Protein AF-F1YS75-F1 (afdb_monomer)

Organism: NCBI:txid945681

pLDDT: mean 91.36, std 8.18, range [51.94, 97.94]

Radius of gyration: 15.97 Å; Cα contacts (8 Å, |Δi|>4): 98; chains: 1; bounding box: 40×24×47 Å

Solvent-accessible surface area (backbone atoms only — not comparable to full-atom values): 6211 Å² total; per-residue (Å²): 132,61,69,66,60,55,52,54,50,50,52,52,40,41,50,54,23,28,52,24,37,51,50,14,55,46,27,45,43,39,24,75,76,67,68,42,65,67,72,41,37,57,65,10,53,53,26,37,54,51,17,56,55,40,58,73,71,52,96,56,100,42,68,70,54,49,50,33,56,38,49,38,46,32,53,54,45,48,55,51,42,36,40,74,76,69,66,42,78,80,48,76,63,58,51,49,50,47,51,52,49,40,51,53,26,46,46,72,70,65,56,83,80,82,126

Secondary structure (DSSP, 8-state):
--HHHHHHHHHHHHHHHHHHHHHHHHHHHHHHTT---GGGHHHHHHHHHHHHHHHTT---S-HHHHHHHHHHHHHHHHHHHHHHTS-PPPPHHHHHHHHHHHHHHHHHHH-----

Mean predicted aligned error: 4.42 Å

Foldseek 3Di:
DDPVVLVVVLLVLLLLLLVLQCQLVVLVCCCPVVVDDPVSNVSSVVSNVSSVVSLVVRPDPDSVLSVLVSQLSNLVSVQVCCCPPVVDHDDPVSVVVSVVSNVVSVCSNVPDDDD

Nearest PDB structures (foldseek):
  8uoz-assembly1_A  TM=7.208E-01  e=1.175E-02  Escherichia coli
  8tgy-assembly1_A  TM=7.173E-01  e=2.916E-02  Clostridia bacterium
  8vxu-assembly1_A  TM=7.210E-01  e=3.226E-02  Clostridia bacterium
  7szt-assembly1_B  TM=6.693E-01  e=6.542E-02  Clostridiales bacterium oral taxon 876
  8vxu-assembly2_D  TM=6.735E-01  e=2.432E-01  Clostridia bacterium

Structure (mmCIF, N/CA/C/O backbone):
data_AF-F1YS75-F1
#
_entry.id   AF-F1YS75-F1
#
loop_
_atom_site.group_PDB
_atom_site.id
_atom_site.type_symbol
_atom_site.label_atom_id
_atom_site.label_alt_id
_atom_site.label_comp_id
_atom_site.label_asym_id
_atom_site.label_entity_id
_atom_site.label_seq_id
_atom_site.pdbx_PDB_ins_code
_atom_site.Cartn_x
_atom_site.Cartn_y
_atom_site.Cartn_z
_atom_site.occupancy
_atom_site.B_iso_or_equiv
_atom_site.auth_seq_id
_atom_site.auth_comp_id
_atom_site.auth_asym_id
_atom_site.auth_atom_id
_atom_site.pdbx_PDB_model_num
ATOM 1 N N . MET A 1 1 ? -4.281 4.595 -29.619 1.00 55.66 1 MET A N 1
ATOM 2 C CA . MET A 1 1 ? -4.655 4.937 -28.228 1.00 55.66 1 MET A CA 1
ATOM 3 C C . MET A 1 1 ? -3.406 5.481 -27.548 1.00 55.66 1 MET A C 1
ATOM 5 O O . MET A 1 1 ? -2.395 4.795 -27.569 1.00 55.66 1 MET A O 1
ATOM 9 N N . ASN A 1 2 ? -3.418 6.736 -27.086 1.00 75.75 2 ASN A N 1
ATOM 10 C CA . ASN A 1 2 ? -2.206 7.441 -26.637 1.00 75.75 2 ASN A CA 1
ATOM 11 C C . ASN A 1 2 ? -1.618 6.762 -25.389 1.00 75.75 2 ASN A C 1
ATOM 13 O O . ASN A 1 2 ? -2.364 6.497 -24.451 1.00 75.75 2 ASN A O 1
ATOM 17 N N . ALA A 1 3 ? -0.304 6.514 -25.355 1.00 75.75 3 ALA A N 1
ATOM 18 C CA . ALA A 1 3 ? 0.386 5.847 -24.239 1.00 75.75 3 ALA A CA 1
ATOM 19 C C . ALA A 1 3 ? 0.060 6.462 -22.861 1.00 75.75 3 ALA A C 1
ATOM 21 O O . ALA A 1 3 ? -0.074 5.751 -21.869 1.00 75.75 3 ALA A O 1
ATOM 22 N N . LEU A 1 4 ? -0.172 7.778 -22.821 1.00 77.62 4 LEU A N 1
ATOM 23 C CA . LEU A 1 4 ? -0.638 8.495 -21.635 1.00 77.62 4 LEU A CA 1
ATOM 24 C C . LEU A 1 4 ? -1.960 7.938 -21.072 1.00 77.62 4 LEU A C 1
ATOM 26 O O . LEU A 1 4 ? -2.090 7.761 -19.867 1.00 77.62 4 LEU A O 1
ATOM 30 N N . VAL A 1 5 ? -2.933 7.629 -21.933 1.00 78.75 5 VAL A N 1
ATOM 31 C CA . VAL A 1 5 ? -4.247 7.096 -21.530 1.00 78.75 5 VAL A CA 1
ATOM 32 C C . VAL A 1 5 ? -4.105 5.701 -20.922 1.00 78.75 5 VAL A C 1
ATOM 34 O O . VAL A 1 5 ? -4.777 5.388 -19.943 1.00 78.75 5 VAL A O 1
ATOM 37 N N . PHE A 1 6 ? -3.205 4.877 -21.464 1.00 80.88 6 PHE A N 1
ATOM 38 C CA . PHE A 1 6 ? -2.911 3.554 -20.913 1.00 80.88 6 PHE A CA 1
ATOM 39 C C . PHE A 1 6 ? -2.286 3.655 -19.514 1.00 80.88 6 PHE A C 1
ATOM 41 O O . PHE A 1 6 ? -2.773 3.023 -18.580 1.00 80.88 6 PHE A O 1
ATOM 48 N N . LEU A 1 7 ? -1.278 4.516 -19.345 1.00 81.81 7 LEU A N 1
ATOM 49 C CA . LEU A 1 7 ? -0.617 4.727 -18.053 1.00 81.81 7 LEU A CA 1
ATOM 50 C C . LEU A 1 7 ? -1.581 5.252 -16.984 1.00 81.81 7 LEU A C 1
ATOM 52 O O . LEU A 1 7 ? -1.612 4.723 -15.874 1.00 81.81 7 LEU A O 1
ATOM 56 N N . LEU A 1 8 ? -2.402 6.251 -17.322 1.00 84.75 8 LEU A N 1
ATOM 57 C CA . LEU A 1 8 ? -3.400 6.802 -16.403 1.00 84.75 8 LEU A CA 1
ATOM 58 C C . LEU A 1 8 ? -4.433 5.750 -15.986 1.00 84.75 8 LEU A C 1
ATOM 60 O O . LEU A 1 8 ? -4.815 5.689 -14.818 1.00 84.75 8 LEU A O 1
ATOM 64 N N . ARG A 1 9 ? -4.858 4.893 -16.921 1.00 86.50 9 ARG A N 1
ATOM 65 C CA . ARG A 1 9 ? -5.794 3.802 -16.640 1.00 86.50 9 ARG A CA 1
ATOM 66 C C . ARG A 1 9 ? -5.187 2.774 -15.687 1.00 86.50 9 ARG A C 1
ATOM 68 O O . ARG A 1 9 ? -5.815 2.461 -14.680 1.00 86.50 9 ARG A O 1
ATOM 75 N N . SER A 1 10 ? -3.985 2.275 -15.973 1.00 87.00 10 SER A N 1
ATOM 76 C CA . SER A 1 10 ? -3.315 1.280 -15.124 1.00 87.00 10 SER A CA 1
ATOM 77 C C . SER A 1 10 ? -3.034 1.831 -13.72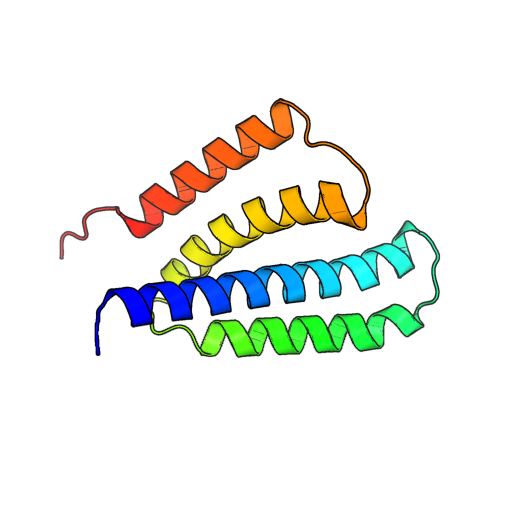8 1.00 87.00 10 SER A C 1
ATOM 79 O O . SER A 1 10 ? -3.304 1.160 -12.736 1.00 87.00 10 SER A O 1
ATOM 81 N N . PHE A 1 11 ? -2.580 3.084 -13.631 1.00 88.88 11 PHE A N 1
ATOM 82 C CA . PHE A 1 11 ? -2.374 3.747 -12.345 1.00 88.88 11 PHE A CA 1
ATOM 83 C C . PHE A 1 11 ? -3.678 3.899 -11.548 1.00 88.88 11 PHE A C 1
ATOM 85 O O . PHE A 1 11 ? -3.710 3.600 -10.355 1.00 88.88 11 PHE A O 1
ATOM 92 N N . GLY A 1 12 ? -4.774 4.291 -12.207 1.00 92.12 12 GLY A N 1
ATOM 93 C CA . GLY A 1 12 ? -6.096 4.352 -11.581 1.00 92.12 12 GLY A CA 1
ATOM 94 C C . GLY A 1 12 ? -6.563 2.994 -11.047 1.00 92.12 12 GLY A C 1
ATOM 95 O O . GLY A 1 12 ? -7.083 2.920 -9.936 1.00 92.12 12 GLY A O 1
ATOM 96 N N . ILE A 1 13 ? -6.323 1.910 -11.793 1.00 93.19 13 ILE A N 1
ATOM 97 C CA . ILE A 1 13 ? -6.638 0.544 -11.349 1.00 93.19 13 ILE A CA 1
ATOM 98 C C . ILE A 1 13 ? -5.795 0.162 -10.128 1.00 93.19 13 ILE A C 1
ATOM 100 O O . ILE A 1 13 ? -6.358 -0.328 -9.152 1.00 93.19 13 ILE A O 1
ATOM 104 N N . TYR A 1 14 ? -4.483 0.428 -10.137 1.00 93.75 14 TYR A N 1
ATOM 105 C CA . TYR A 1 14 ? -3.619 0.155 -8.983 1.00 93.75 14 TYR A CA 1
ATOM 106 C C . TYR A 1 14 ? -4.054 0.921 -7.729 1.00 93.75 14 TYR A C 1
ATOM 108 O O . TYR A 1 14 ? -4.055 0.348 -6.642 1.00 93.75 14 TYR A O 1
ATOM 116 N N . LEU A 1 15 ? -4.451 2.191 -7.860 1.00 94.94 15 LEU A N 1
ATOM 117 C CA . LEU A 1 15 ? -4.950 2.972 -6.727 1.00 94.94 15 LEU A CA 1
ATOM 118 C C . LEU A 1 15 ? -6.242 2.383 -6.159 1.00 94.94 15 LEU A C 1
ATOM 120 O O . LEU A 1 15 ? -6.336 2.173 -4.952 1.00 94.94 15 LEU A O 1
ATOM 124 N N . LEU A 1 16 ? -7.219 2.081 -7.019 1.00 95.44 16 LEU A N 1
ATOM 125 C CA . LEU A 1 16 ? -8.477 1.459 -6.594 1.00 95.44 16 LEU A CA 1
ATOM 126 C C . LEU A 1 16 ? -8.232 0.101 -5.926 1.00 95.44 16 LEU A C 1
ATOM 128 O O . LEU A 1 16 ? -8.821 -0.181 -4.887 1.00 95.44 16 LEU A O 1
ATOM 132 N N . ALA A 1 17 ? -7.330 -0.705 -6.487 1.00 95.88 17 ALA A N 1
ATOM 133 C CA . ALA A 1 17 ? -6.901 -1.973 -5.913 1.00 95.88 17 ALA A CA 1
ATOM 134 C C . ALA A 1 17 ? -6.250 -1.774 -4.533 1.00 95.88 17 ALA A C 1
ATOM 136 O O . ALA A 1 17 ? -6.565 -2.502 -3.598 1.00 95.88 17 ALA A O 1
ATOM 137 N N . GLY A 1 18 ? -5.391 -0.762 -4.381 1.00 96.12 18 GLY A N 1
ATOM 138 C CA . GLY A 1 18 ? -4.719 -0.425 -3.123 1.00 96.12 18 GLY A CA 1
ATOM 139 C C . GLY A 1 18 ? -5.713 -0.090 -2.020 1.00 96.12 18 GLY A C 1
ATOM 140 O O . GLY A 1 18 ? -5.703 -0.703 -0.958 1.00 96.12 18 GLY A O 1
ATOM 141 N N . PHE A 1 19 ? -6.631 0.834 -2.297 1.00 96.69 19 PHE A N 1
ATOM 142 C CA . PHE A 1 19 ? -7.658 1.217 -1.332 1.00 96.69 19 PHE A CA 1
ATOM 143 C C . PHE A 1 19 ? -8.635 0.081 -1.020 1.00 96.69 19 PHE A C 1
ATOM 145 O O . PHE A 1 19 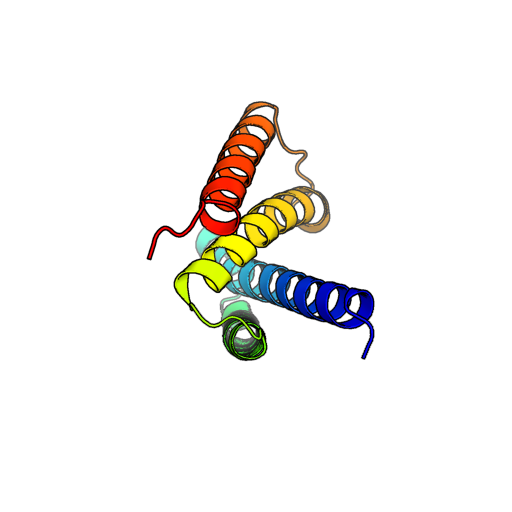? -9.035 -0.061 0.133 1.00 96.69 19 PHE A O 1
ATOM 152 N N . ALA A 1 20 ? -8.999 -0.742 -2.008 1.00 97.06 20 ALA A N 1
ATOM 153 C CA . ALA A 1 20 ? -9.861 -1.898 -1.786 1.00 97.06 20 ALA A CA 1
ATOM 154 C C . ALA A 1 20 ? -9.191 -2.955 -0.890 1.00 97.06 20 ALA A C 1
ATOM 156 O O . ALA A 1 20 ? -9.840 -3.479 0.019 1.00 97.06 20 ALA A O 1
ATOM 157 N N . GLU A 1 21 ? -7.902 -3.239 -1.100 1.00 97.75 21 GLU A N 1
ATOM 158 C CA . GLU A 1 21 ? -7.146 -4.156 -0.242 1.00 97.75 21 GLU A CA 1
ATOM 159 C C . GLU A 1 21 ? -7.043 -3.611 1.186 1.00 97.75 21 GLU A C 1
ATOM 161 O O . GLU A 1 21 ? -7.434 -4.293 2.135 1.00 97.75 21 GLU A O 1
ATOM 166 N N . ILE A 1 22 ? -6.601 -2.356 1.340 1.00 97.38 22 ILE A N 1
ATOM 167 C CA . ILE A 1 22 ? -6.436 -1.721 2.654 1.00 97.38 22 ILE A CA 1
ATOM 168 C C . ILE A 1 22 ? -7.770 -1.683 3.402 1.00 97.38 22 ILE A C 1
ATOM 170 O O . ILE A 1 22 ? -7.822 -2.098 4.556 1.00 97.38 22 ILE A O 1
ATOM 174 N N . ALA A 1 23 ? -8.861 -1.255 2.760 1.00 96.81 23 ALA A N 1
ATOM 175 C CA . ALA A 1 23 ? -10.183 -1.215 3.385 1.00 96.81 23 ALA A CA 1
ATOM 176 C C . ALA A 1 23 ? -10.661 -2.609 3.821 1.00 96.81 23 ALA A C 1
ATOM 178 O O . ALA A 1 23 ? -11.222 -2.763 4.909 1.00 96.81 23 ALA A O 1
ATOM 179 N N . GLY A 1 24 ? -10.414 -3.629 2.993 1.00 96.88 24 GLY A N 1
ATOM 180 C CA . GLY A 1 24 ? -10.767 -5.014 3.284 1.00 96.88 24 GLY A CA 1
ATOM 181 C C . GLY A 1 24 ? -10.034 -5.563 4.505 1.00 96.88 24 GLY A C 1
ATOM 182 O O . GLY A 1 24 ? -10.660 -6.069 5.439 1.00 96.88 24 GLY A O 1
ATOM 183 N N . CYS A 1 25 ? -8.713 -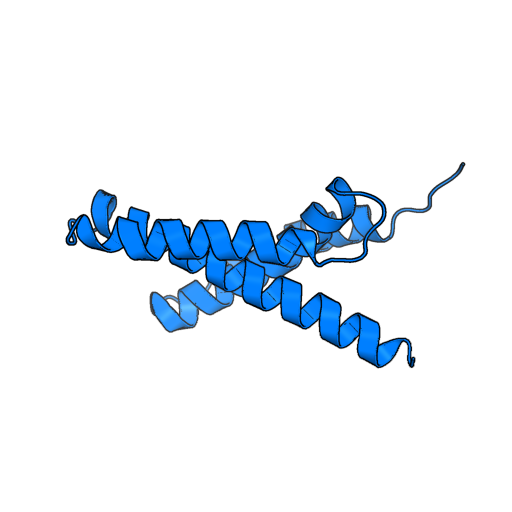5.388 4.534 1.00 96.81 25 CYS A N 1
ATOM 184 C CA . CYS A 1 25 ? -7.863 -5.768 5.660 1.00 96.81 25 CYS A CA 1
ATOM 185 C C . CYS A 1 25 ? -8.197 -4.964 6.925 1.00 96.81 25 CYS A C 1
ATOM 187 O O . CYS A 1 25 ? -8.292 -5.523 8.021 1.00 96.81 25 CYS A O 1
ATOM 189 N N . PHE A 1 26 ? -8.438 -3.661 6.780 1.00 96.31 26 PHE A N 1
ATOM 190 C CA . PHE A 1 26 ? -8.766 -2.775 7.889 1.00 96.31 26 PHE A CA 1
ATOM 191 C C . PHE A 1 26 ? -10.109 -3.134 8.530 1.00 96.31 26 PHE A C 1
ATOM 193 O O . PHE A 1 26 ? -10.229 -3.107 9.748 1.00 96.31 26 PHE A O 1
ATOM 200 N N . ALA A 1 27 ? -11.110 -3.569 7.761 1.00 96.50 27 ALA A N 1
ATOM 201 C CA . ALA A 1 27 ? -12.379 -4.029 8.326 1.00 96.50 27 ALA A CA 1
ATOM 202 C C . ALA A 1 27 ? -12.207 -5.235 9.273 1.00 96.50 27 ALA A C 1
ATOM 204 O O . ALA A 1 27 ? -12.856 -5.308 10.320 1.00 96.50 27 ALA A O 1
ATOM 205 N N . VAL A 1 28 ? -11.294 -6.156 8.944 1.00 95.81 28 VAL A N 1
ATOM 206 C CA . VAL A 1 28 ? -10.932 -7.284 9.820 1.00 95.81 28 VAL A CA 1
ATOM 207 C C . VAL A 1 28 ? -10.144 -6.798 11.039 1.00 95.81 28 VAL A C 1
ATOM 209 O O . VAL A 1 28 ? -10.392 -7.264 12.152 1.00 95.81 28 VAL A O 1
ATOM 212 N N . TRP A 1 29 ? -9.244 -5.826 10.862 1.00 95.44 29 TRP A N 1
ATOM 213 C CA . TRP A 1 29 ? -8.537 -5.173 11.967 1.00 95.44 29 TRP A CA 1
ATOM 214 C C . TRP A 1 29 ? -9.508 -4.530 12.963 1.00 95.44 29 TRP A C 1
ATOM 216 O O . TRP A 1 29 ? -9.415 -4.790 14.160 1.00 95.44 29 TRP A O 1
ATOM 226 N N . LEU A 1 30 ? -10.490 -3.765 12.482 1.00 95.94 30 LEU A N 1
ATOM 227 C CA . LEU A 1 30 ? -11.520 -3.143 13.315 1.00 95.94 30 LEU A CA 1
ATOM 228 C C . LEU A 1 30 ? -12.288 -4.178 14.147 1.00 95.94 30 LEU A C 1
ATOM 230 O O . LEU A 1 30 ? -12.591 -3.939 15.315 1.00 95.94 30 LEU A O 1
ATOM 234 N N . TRP A 1 31 ? -12.595 -5.339 13.571 1.00 96.38 31 TRP A N 1
ATOM 235 C CA . TRP A 1 31 ? -13.256 -6.410 14.311 1.00 96.38 31 TRP A CA 1
ATOM 236 C C . TRP A 1 31 ? -12.343 -7.015 15.382 1.00 96.38 31 TRP A C 1
ATOM 238 O O . TRP A 1 31 ? -12.702 -7.043 16.557 1.00 96.38 31 TRP A O 1
ATOM 248 N N . ILE A 1 32 ? -11.159 -7.490 14.990 1.00 95.62 32 ILE A N 1
ATOM 249 C CA . ILE A 1 32 ? -10.300 -8.296 15.868 1.00 95.62 32 ILE A CA 1
ATOM 250 C C . ILE A 1 32 ? -9.550 -7.430 16.888 1.00 95.62 32 ILE A C 1
ATOM 252 O O . ILE A 1 32 ? -9.395 -7.831 18.039 1.00 95.62 32 ILE A O 1
ATOM 256 N N . LYS A 1 33 ? -9.040 -6.267 16.472 1.00 95.38 33 LYS A N 1
ATOM 257 C CA . LYS A 1 33 ? -8.170 -5.404 17.288 1.00 95.38 33 LYS A CA 1
ATOM 258 C C . LYS A 1 33 ? -8.922 -4.294 18.008 1.00 95.38 33 LYS A C 1
ATOM 260 O O . LYS A 1 33 ? -8.541 -3.964 19.124 1.00 95.38 33 LYS A O 1
ATOM 265 N N . GLU A 1 34 ? -9.983 -3.752 17.412 1.00 93.75 34 GLU A N 1
ATOM 266 C CA . GLU A 1 34 ? -10.796 -2.697 18.042 1.00 93.75 34 GLU A CA 1
ATOM 267 C C . GLU A 1 34 ? -12.107 -3.213 18.654 1.00 93.75 34 GLU A C 1
ATOM 269 O O . GLU A 1 34 ? -12.865 -2.432 19.225 1.00 93.75 34 GLU A O 1
ATOM 274 N N . GLY A 1 35 ? -12.400 -4.515 18.548 1.00 94.00 35 GLY A N 1
ATOM 275 C CA . GLY A 1 35 ? -13.609 -5.110 19.126 1.00 94.00 35 GLY A CA 1
ATOM 276 C C . GLY A 1 35 ? -14.909 -4.629 18.477 1.00 94.00 35 GLY A C 1
ATOM 277 O O . GLY A 1 35 ? -15.977 -4.736 19.083 1.00 94.00 35 GLY A O 1
ATOM 278 N N . ARG A 1 36 ? -14.847 -4.077 17.256 1.00 94.12 36 ARG A N 1
ATOM 279 C CA . ARG A 1 36 ? -16.046 -3.667 16.515 1.00 94.12 36 ARG A CA 1
ATOM 280 C C . ARG A 1 36 ? -16.849 -4.882 16.055 1.00 94.12 36 ARG A C 1
ATOM 282 O O . ARG A 1 36 ? -16.412 -6.023 16.148 1.00 94.12 36 ARG A O 1
ATOM 289 N N . SER A 1 37 ? -18.049 -4.639 15.535 1.00 93.31 37 SER A N 1
ATOM 290 C CA . SER A 1 37 ? -18.931 -5.708 15.059 1.00 93.31 37 SER A CA 1
ATOM 291 C C . SER A 1 37 ? -18.266 -6.572 13.981 1.00 93.31 37 SER A C 1
ATOM 293 O O . SER A 1 37 ? -17.798 -6.053 12.966 1.00 93.31 37 SER A O 1
ATOM 295 N N . GLY A 1 38 ? -18.316 -7.897 14.153 1.00 92.00 38 GLY A N 1
ATOM 296 C CA . GLY A 1 38 ? -17.833 -8.863 13.160 1.00 92.00 38 GLY A CA 1
ATOM 297 C C . GLY A 1 38 ? -18.557 -8.779 11.816 1.00 92.00 38 GLY A C 1
ATOM 298 O O . GLY A 1 38 ? -18.011 -9.199 10.800 1.00 92.00 38 GLY A O 1
ATOM 299 N N . TRP A 1 39 ? -19.732 -8.144 11.766 1.00 94.25 39 TRP A N 1
ATOM 300 C CA . TRP A 1 39 ? -20.433 -7.842 10.517 1.00 94.25 39 TRP A CA 1
ATOM 301 C C . TRP A 1 39 ? -19.623 -6.968 9.552 1.00 94.25 39 TRP A C 1
ATOM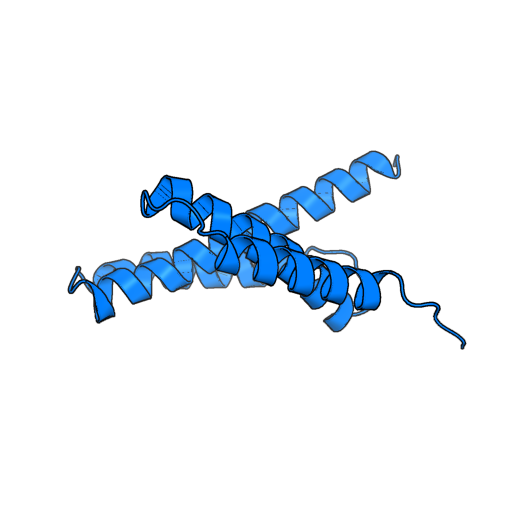 303 O O . TRP A 1 39 ? -19.879 -7.019 8.353 1.00 94.25 39 TRP A O 1
ATOM 313 N N . LEU A 1 40 ? -18.617 -6.227 10.035 1.00 92.88 40 LEU A N 1
ATOM 314 C CA . LEU A 1 40 ? -17.684 -5.476 9.185 1.00 92.88 40 LEU A CA 1
ATOM 315 C C . LEU A 1 40 ? -16.849 -6.383 8.268 1.00 92.88 40 LEU A C 1
ATOM 317 O O . LEU A 1 40 ? -16.387 -5.935 7.221 1.00 92.88 40 LEU A O 1
ATOM 321 N N . THR A 1 41 ? -16.690 -7.664 8.603 1.00 93.81 41 THR A N 1
ATOM 322 C CA . THR A 1 41 ? -15.945 -8.603 7.753 1.00 93.81 41 THR A CA 1
ATOM 323 C C . THR A 1 41 ? -16.625 -8.879 6.424 1.00 93.81 41 THR A C 1
ATOM 325 O O . THR A 1 41 ? -15.931 -9.100 5.441 1.00 93.81 41 THR A O 1
ATOM 328 N N . VAL A 1 42 ? -17.957 -8.818 6.351 1.00 96.50 42 VAL A N 1
ATOM 329 C CA . VAL A 1 42 ? -18.694 -9.060 5.104 1.00 96.50 42 VAL A CA 1
ATOM 330 C C . VAL A 1 42 ? -18.326 -8.027 4.029 1.00 96.50 42 VAL A C 1
ATOM 332 O O . VAL A 1 42 ? -17.829 -8.434 2.977 1.00 96.50 42 VAL A O 1
ATOM 335 N N . PRO A 1 43 ? -18.480 -6.704 4.256 1.00 96.06 43 PRO A N 1
ATOM 336 C CA . PRO A 1 43 ? -18.007 -5.714 3.294 1.00 96.06 43 PRO A CA 1
ATOM 337 C C . PRO A 1 43 ? -16.480 -5.746 3.129 1.00 96.06 43 PRO A C 1
ATOM 339 O O . PRO A 1 43 ? -15.996 -5.487 2.030 1.00 96.06 43 PRO A O 1
ATOM 342 N N . GLY A 1 44 ? -15.722 -6.124 4.167 1.00 97.00 44 GLY A N 1
ATOM 343 C CA . GLY A 1 44 ? -14.271 -6.291 4.071 1.00 97.00 44 GLY A CA 1
ATOM 344 C C . GLY A 1 44 ? -13.846 -7.366 3.063 1.00 97.00 44 GLY A C 1
ATOM 345 O O . GLY A 1 44 ? -13.029 -7.108 2.182 1.00 97.00 44 GLY A O 1
ATOM 346 N N . LEU A 1 45 ? -14.454 -8.552 3.130 1.00 97.44 45 LEU A N 1
ATOM 347 C CA . LEU A 1 45 ? -14.218 -9.655 2.196 1.00 97.44 45 LEU A CA 1
ATOM 348 C C . LEU A 1 45 ? -14.638 -9.288 0.771 1.00 97.44 45 LEU A C 1
ATOM 350 O O . LEU A 1 45 ? -13.905 -9.573 -0.171 1.00 97.44 45 LEU A O 1
ATOM 354 N N . ILE A 1 46 ? -15.774 -8.601 0.611 1.00 97.94 46 ILE A N 1
ATOM 355 C CA . ILE A 1 46 ? -16.205 -8.086 -0.697 1.00 97.94 46 ILE A CA 1
ATOM 356 C C . ILE A 1 46 ? -15.145 -7.133 -1.266 1.00 97.94 46 ILE A C 1
ATOM 358 O O . ILE A 1 46 ? -14.792 -7.240 -2.440 1.00 97.94 46 ILE A O 1
ATOM 362 N N . SER A 1 47 ? -14.590 -6.247 -0.435 1.00 97.56 47 SER A N 1
ATOM 363 C CA . SER A 1 47 ? -13.511 -5.337 -0.830 1.00 97.56 47 SER A CA 1
ATOM 364 C C . SER A 1 47 ? -12.255 -6.091 -1.290 1.00 97.56 47 SER A C 1
ATOM 366 O O . SER A 1 47 ? -11.689 -5.758 -2.330 1.00 97.56 47 SER A O 1
ATOM 368 N N . LEU A 1 48 ? -11.865 -7.165 -0.593 1.00 97.62 48 LEU A N 1
ATOM 369 C CA . LEU A 1 48 ? -10.740 -8.018 -1.005 1.00 97.62 48 LEU A CA 1
ATOM 370 C C . LEU A 1 48 ? -11.010 -8.751 -2.330 1.00 97.62 48 LEU A C 1
ATOM 372 O O . LEU A 1 48 ? -10.117 -8.857 -3.171 1.00 97.62 48 LEU A O 1
ATOM 376 N N . CYS A 1 49 ? -12.241 -9.211 -2.567 1.00 97.75 49 CYS A N 1
ATOM 377 C CA . CYS A 1 49 ? -12.622 -9.788 -3.858 1.00 97.75 49 CYS A CA 1
ATOM 378 C C . CYS A 1 49 ? -12.541 -8.753 -4.992 1.00 97.75 49 CYS A C 1
ATOM 380 O O . CYS A 1 49 ? -12.062 -9.074 -6.082 1.00 97.75 49 CYS A O 1
ATOM 382 N N . ILE A 1 50 ? -12.970 -7.510 -4.740 1.00 97.19 50 ILE A N 1
ATOM 383 C CA . ILE A 1 50 ? -12.853 -6.402 -5.700 1.00 97.19 50 ILE A CA 1
ATOM 384 C C . ILE A 1 50 ? -11.381 -6.116 -6.002 1.00 97.19 50 ILE A C 1
ATOM 386 O O . ILE A 1 50 ? -11.016 -6.003 -7.169 1.00 97.19 50 ILE A O 1
ATOM 390 N N . PHE A 1 51 ? -10.531 -6.047 -4.978 1.00 96.06 51 PHE A N 1
ATOM 391 C CA . PHE A 1 51 ? -9.087 -5.898 -5.133 1.00 96.06 51 PHE A CA 1
ATOM 392 C C . PHE A 1 51 ? -8.495 -6.971 -6.059 1.00 96.06 51 PHE A C 1
ATOM 394 O O . PHE A 1 51 ? -7.851 -6.638 -7.059 1.00 96.06 51 PHE A O 1
ATOM 401 N N . ALA A 1 52 ? -8.764 -8.246 -5.764 1.00 95.00 52 ALA A N 1
ATOM 402 C CA . ALA A 1 52 ? -8.260 -9.361 -6.557 1.00 95.00 52 ALA A CA 1
ATOM 403 C C . ALA A 1 52 ? -8.707 -9.244 -8.020 1.00 95.00 52 ALA A C 1
ATOM 405 O O . ALA A 1 52 ? -7.901 -9.386 -8.937 1.00 95.00 52 ALA A O 1
ATOM 406 N N . PHE A 1 53 ? -9.977 -8.903 -8.247 1.00 95.12 53 PHE A N 1
ATOM 407 C CA . PHE A 1 53 ? -10.507 -8.688 -9.587 1.00 95.12 53 PHE A CA 1
ATOM 408 C C . PHE A 1 53 ? -9.848 -7.504 -10.306 1.00 95.12 53 PHE A C 1
ATOM 410 O O . PHE A 1 53 ? -9.525 -7.616 -11.487 1.00 95.12 53 PHE A O 1
ATOM 417 N N . LEU A 1 54 ? -9.611 -6.382 -9.623 1.00 94.25 54 LEU A N 1
ATOM 418 C CA . LEU A 1 54 ? -8.976 -5.202 -10.212 1.00 94.25 54 LEU A CA 1
ATOM 419 C C . LEU A 1 54 ? -7.554 -5.498 -10.693 1.00 94.25 54 LEU A C 1
ATOM 421 O O . LEU A 1 54 ? -7.205 -5.095 -11.801 1.00 94.25 54 LEU A O 1
ATOM 425 N N . LEU A 1 55 ? -6.765 -6.251 -9.922 1.00 90.38 55 LEU A N 1
ATOM 426 C CA . LEU A 1 55 ? -5.416 -6.650 -10.333 1.00 90.38 55 LEU A CA 1
ATOM 427 C C . LEU A 1 55 ? -5.408 -7.469 -11.631 1.00 90.38 55 LEU A C 1
ATOM 429 O O . LEU A 1 55 ? -4.524 -7.276 -12.460 1.00 90.38 55 LEU A O 1
ATOM 433 N N . THR A 1 56 ? -6.416 -8.318 -11.868 1.00 90.38 56 THR A N 1
ATOM 434 C CA . THR A 1 56 ? -6.515 -9.078 -13.134 1.00 90.38 56 THR A CA 1
ATOM 435 C C . THR A 1 56 ? -6.745 -8.199 -14.365 1.00 90.38 56 THR A C 1
ATOM 437 O O . THR A 1 56 ? -6.604 -8.669 -15.489 1.00 90.38 56 THR A O 1
ATOM 440 N N . ARG A 1 57 ? -7.123 -6.926 -14.185 1.00 90.00 57 ARG A N 1
ATOM 441 C CA . ARG A 1 57 ? -7.375 -5.981 -15.286 1.00 90.00 57 ARG A CA 1
ATOM 442 C C . ARG A 1 57 ? -6.128 -5.239 -15.751 1.00 90.00 57 ARG A C 1
ATOM 444 O O . ARG A 1 57 ? -6.241 -4.380 -16.624 1.00 90.00 57 ARG A O 1
ATOM 451 N N . ILE A 1 58 ? -4.982 -5.521 -15.148 1.00 86.75 58 ILE A N 1
ATOM 452 C CA . ILE A 1 58 ? -3.725 -4.863 -15.463 1.00 86.75 58 ILE A CA 1
ATOM 453 C C . ILE A 1 58 ? -3.038 -5.630 -16.587 1.00 86.75 58 ILE A C 1
ATOM 455 O O . ILE A 1 58 ? -2.717 -6.806 -16.439 1.00 86.75 58 ILE A O 1
ATOM 459 N N . ASP A 1 59 ? -2.812 -4.938 -17.702 1.00 80.12 59 ASP A N 1
ATOM 460 C CA . ASP A 1 59 ? -2.054 -5.449 -18.845 1.00 80.12 59 ASP A CA 1
ATOM 461 C C . ASP A 1 59 ? -0.552 -5.430 -18.517 1.00 80.12 59 ASP A C 1
ATOM 463 O O . ASP A 1 59 ? 0.160 -4.487 -18.858 1.00 80.12 59 ASP A O 1
ATOM 467 N N . GLU A 1 60 ? -0.074 -6.456 -17.814 1.00 79.88 60 GLU A N 1
ATOM 468 C CA . GLU A 1 60 ? 1.349 -6.705 -17.575 1.00 79.88 60 GLU A CA 1
ATOM 469 C C . GLU A 1 60 ? 1.657 -8.187 -17.825 1.00 79.88 60 GLU A C 1
ATOM 471 O O . GLU A 1 60 ? 0.972 -9.071 -17.313 1.00 79.88 60 GLU A O 1
ATOM 476 N N . GLU A 1 61 ? 2.709 -8.471 -18.596 1.00 75.69 61 GLU A N 1
ATOM 477 C C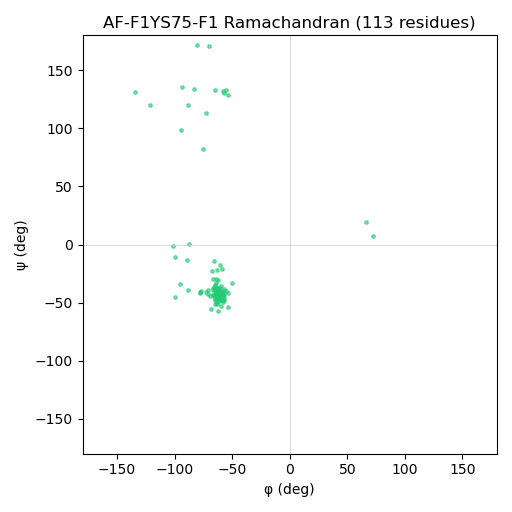A . GLU A 1 61 ? 3.053 -9.842 -19.015 1.00 75.69 61 GLU A CA 1
ATOM 478 C C . GLU A 1 61 ? 3.512 -10.735 -17.855 1.00 75.69 61 GLU A C 1
ATOM 480 O O . GLU A 1 61 ? 3.436 -11.960 -17.933 1.00 75.69 61 GLU A O 1
ATOM 485 N N . SER A 1 62 ? 3.996 -10.131 -16.768 1.00 84.44 62 SER A N 1
ATOM 486 C CA . SER A 1 62 ? 4.451 -10.850 -15.585 1.00 84.44 62 SER A CA 1
ATOM 487 C C . SER A 1 62 ? 3.677 -10.423 -14.350 1.00 84.44 62 SER A C 1
ATOM 489 O O . SER A 1 62 ? 3.770 -9.278 -13.898 1.00 84.44 62 SER A O 1
ATOM 491 N N . ALA A 1 63 ? 3.001 -11.395 -13.735 1.00 84.44 63 ALA A N 1
ATOM 492 C CA . ALA A 1 63 ? 2.305 -11.202 -12.472 1.00 84.44 63 ALA A CA 1
ATOM 493 C C . ALA A 1 63 ? 3.237 -10.623 -11.395 1.00 84.44 63 ALA A C 1
ATOM 495 O O . ALA A 1 63 ? 2.855 -9.694 -10.692 1.00 84.44 63 ALA A O 1
ATOM 496 N N . SER A 1 64 ? 4.489 -11.090 -11.296 1.00 84.12 64 SER A N 1
ATOM 497 C CA . SER A 1 64 ? 5.427 -10.592 -10.280 1.00 84.12 64 SER A CA 1
ATOM 498 C C . SER A 1 64 ? 5.778 -9.114 -10.465 1.00 84.12 64 SER A C 1
ATOM 500 O O . SER A 1 64 ? 5.942 -8.395 -9.481 1.00 84.12 64 SER A O 1
ATOM 502 N N . ARG A 1 65 ? 5.828 -8.625 -11.709 1.00 87.50 65 ARG A N 1
ATOM 503 C CA . ARG A 1 65 ? 6.034 -7.198 -11.998 1.00 87.50 65 ARG A CA 1
ATOM 504 C C . ARG A 1 65 ? 4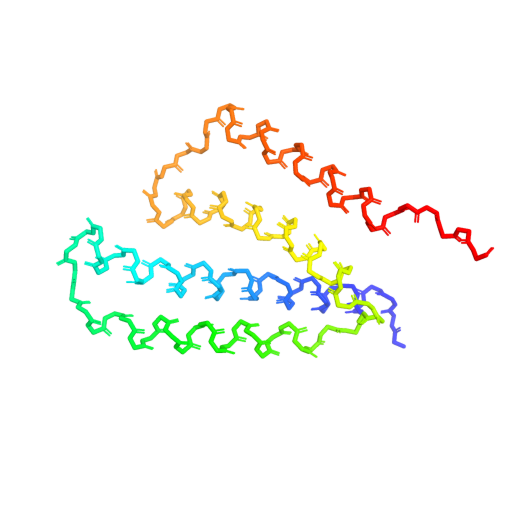.800 -6.373 -11.671 1.00 87.50 65 ARG A C 1
ATOM 506 O O . ARG A 1 65 ? 4.943 -5.298 -11.093 1.00 87.50 65 ARG A O 1
ATOM 513 N N . ALA A 1 66 ? 3.614 -6.890 -11.989 1.00 90.00 66 ALA A N 1
ATOM 514 C CA . ALA A 1 66 ? 2.357 -6.251 -11.617 1.00 90.00 66 ALA A CA 1
ATOM 515 C C . ALA A 1 66 ? 2.246 -6.116 -10.092 1.00 90.00 66 ALA A C 1
ATOM 517 O O . ALA A 1 66 ? 1.965 -5.032 -9.586 1.00 90.00 66 ALA A O 1
ATOM 518 N N . TYR A 1 67 ? 2.571 -7.178 -9.348 1.00 90.06 67 TYR A N 1
ATOM 519 C CA . TYR A 1 67 ? 2.603 -7.155 -7.886 1.00 90.06 67 TYR A CA 1
ATOM 520 C C . TYR A 1 67 ? 3.685 -6.224 -7.323 1.00 90.06 67 TYR A C 1
ATOM 522 O O . TYR A 1 67 ? 3.446 -5.575 -6.310 1.00 90.06 67 TYR A O 1
ATOM 530 N N . ALA A 1 68 ? 4.849 -6.094 -7.968 1.00 91.94 68 ALA A N 1
ATOM 531 C CA . ALA A 1 68 ? 5.886 -5.156 -7.532 1.00 91.94 68 ALA A CA 1
ATOM 532 C C . ALA A 1 68 ? 5.478 -3.686 -7.743 1.00 91.94 68 ALA A C 1
ATOM 534 O O . ALA A 1 68 ? 5.645 -2.866 -6.838 1.00 91.94 68 ALA A O 1
ATOM 535 N N . ALA A 1 69 ? 4.900 -3.353 -8.904 1.00 91.25 69 ALA A N 1
ATOM 536 C CA . ALA A 1 69 ? 4.320 -2.031 -9.154 1.00 91.25 69 ALA A CA 1
ATOM 537 C C . ALA A 1 69 ? 3.189 -1.727 -8.172 1.00 91.25 69 ALA A C 1
ATOM 539 O O . ALA A 1 69 ? 3.164 -0.659 -7.556 1.00 91.25 69 ALA A O 1
ATOM 540 N N . TYR A 1 70 ? 2.295 -2.696 -7.986 1.00 93.56 70 TYR A N 1
ATOM 541 C CA . TYR A 1 70 ? 1.222 -2.611 -7.015 1.00 93.56 70 TYR A CA 1
ATOM 542 C C . TYR A 1 70 ? 1.745 -2.371 -5.600 1.00 93.56 70 TYR A C 1
ATOM 544 O O . TYR A 1 70 ? 1.251 -1.472 -4.933 1.00 93.56 70 TYR A O 1
ATOM 552 N N . GLY A 1 71 ? 2.772 -3.101 -5.160 1.00 94.44 71 GLY A N 1
ATOM 553 C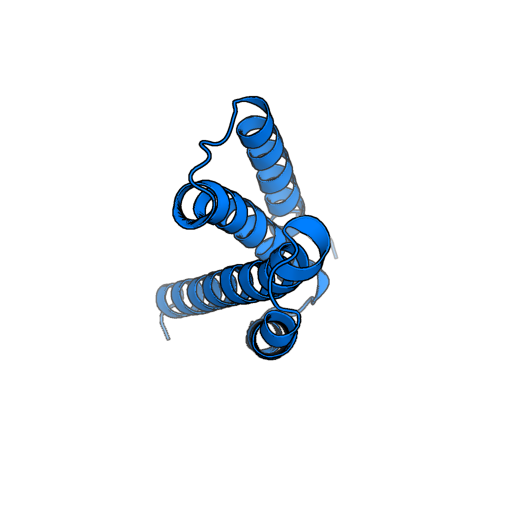 CA . GLY A 1 71 ? 3.359 -2.950 -3.829 1.00 94.44 71 GLY A CA 1
ATOM 554 C C . GLY A 1 71 ? 3.843 -1.523 -3.553 1.00 94.44 71 GLY A C 1
ATOM 555 O O . GLY A 1 71 ? 3.621 -0.995 -2.465 1.00 94.44 71 GLY A O 1
ATOM 556 N N . GLY A 1 72 ? 4.420 -0.847 -4.551 1.00 93.19 72 GLY A N 1
ATOM 557 C CA . GLY A 1 72 ? 4.775 0.570 -4.428 1.00 93.19 72 GLY A CA 1
ATOM 558 C C . GLY A 1 72 ? 3.553 1.484 -4.247 1.00 93.19 72 GLY A C 1
ATOM 559 O O . GLY A 1 72 ? 3.543 2.369 -3.383 1.00 93.19 72 GLY A O 1
ATOM 560 N N . VAL A 1 73 ? 2.492 1.245 -5.023 1.00 94.25 73 VAL A N 1
ATOM 561 C CA . VAL A 1 73 ? 1.221 1.975 -4.893 1.00 94.25 73 VAL A CA 1
ATOM 562 C C . VAL A 1 73 ? 0.563 1.702 -3.540 1.00 94.25 73 VAL A C 1
ATOM 564 O O . VAL A 1 73 ? 0.127 2.645 -2.885 1.00 94.25 73 VAL A O 1
ATOM 567 N N . TYR A 1 74 ? 0.554 0.448 -3.087 1.00 95.94 74 TYR A N 1
ATOM 568 C CA . TYR A 1 74 ? 0.012 0.020 -1.802 1.00 95.94 74 TYR A CA 1
ATOM 569 C C . TYR A 1 74 ? 0.677 0.753 -0.639 1.00 95.94 74 TYR A C 1
ATOM 571 O O . TYR A 1 74 ? -0.015 1.307 0.209 1.00 95.94 74 TYR A O 1
ATOM 579 N N . ILE A 1 75 ? 2.011 0.833 -0.620 1.00 96.31 75 ILE A N 1
ATOM 580 C CA . ILE A 1 75 ? 2.745 1.531 0.446 1.00 96.31 75 ILE A CA 1
ATOM 581 C C . ILE A 1 75 ? 2.349 3.005 0.502 1.00 96.31 75 ILE A C 1
ATOM 583 O O . ILE A 1 75 ? 2.070 3.541 1.574 1.00 96.31 75 ILE A O 1
ATOM 587 N N . THR A 1 76 ? 2.260 3.658 -0.656 1.00 94.75 76 THR A N 1
ATOM 588 C CA . THR A 1 76 ? 1.864 5.069 -0.723 1.00 94.75 76 THR A CA 1
ATOM 589 C C . THR A 1 76 ? 0.408 5.254 -0.283 1.00 94.75 76 THR A C 1
ATOM 591 O O . THR A 1 76 ? 0.107 6.147 0.511 1.00 94.75 76 THR A O 1
ATOM 594 N N . ALA A 1 77 ? -0.494 4.383 -0.740 1.00 95.81 77 ALA A N 1
ATOM 595 C CA . ALA A 1 77 ? -1.898 4.378 -0.342 1.00 95.81 77 ALA A CA 1
ATOM 596 C C . ALA A 1 77 ? -2.066 4.117 1.163 1.00 95.81 77 ALA A C 1
ATOM 598 O O . ALA A 1 77 ? -2.892 4.768 1.792 1.00 95.81 77 ALA A O 1
ATOM 599 N N . SER A 1 78 ? -1.249 3.246 1.761 1.00 95.88 78 SER A N 1
ATOM 600 C CA . SER A 1 78 ? -1.259 2.950 3.197 1.00 95.88 78 SER A CA 1
ATOM 601 C C . SER A 1 78 ? -0.871 4.166 4.034 1.00 95.88 78 SER A C 1
ATOM 603 O O . SER A 1 78 ? -1.508 4.422 5.053 1.00 95.88 78 SER A O 1
ATOM 605 N N . LEU A 1 79 ? 0.119 4.956 3.604 1.00 96.06 79 LEU A N 1
ATOM 606 C CA . LEU A 1 79 ? 0.477 6.199 4.298 1.00 96.06 79 LEU A CA 1
ATOM 607 C C . LEU A 1 79 ? -0.640 7.249 4.209 1.00 96.06 79 LEU A C 1
ATOM 609 O O . LEU A 1 79 ? -0.922 7.942 5.189 1.00 96.06 79 LEU A O 1
ATOM 613 N N . ILE A 1 80 ? -1.295 7.354 3.049 1.00 95.50 80 ILE A N 1
ATOM 614 C CA . ILE A 1 80 ? -2.456 8.237 2.861 1.00 95.50 80 ILE A CA 1
ATOM 615 C C . ILE A 1 80 ? -3.626 7.762 3.731 1.00 95.50 80 ILE A C 1
ATOM 617 O O . ILE A 1 80 ? -4.244 8.571 4.420 1.00 95.50 80 ILE A O 1
ATOM 621 N N . TRP A 1 81 ? -3.905 6.457 3.745 1.00 96.19 81 TRP A N 1
ATOM 622 C CA . TRP A 1 81 ? -4.950 5.846 4.564 1.00 96.19 81 TRP A CA 1
ATOM 623 C C . TRP A 1 81 ? -4.730 6.124 6.047 1.00 96.19 81 TRP A C 1
ATOM 625 O O . TRP A 1 81 ? -5.632 6.630 6.710 1.00 96.19 81 TRP A O 1
ATOM 635 N N . MET A 1 82 ? -3.514 5.896 6.544 1.00 94.50 82 MET A N 1
ATOM 636 C CA . MET A 1 82 ? -3.148 6.193 7.927 1.00 94.50 82 MET A CA 1
ATOM 637 C C . MET A 1 82 ? -3.431 7.663 8.275 1.00 94.50 82 MET A C 1
ATOM 639 O O . MET A 1 82 ? -3.967 7.970 9.341 1.00 94.50 82 MET A O 1
ATOM 643 N N . ARG A 1 83 ? -3.146 8.591 7.353 1.00 94.12 83 ARG A N 1
ATOM 644 C CA . ARG A 1 83 ? -3.403 10.016 7.580 1.00 94.12 83 ARG A CA 1
ATOM 645 C C . ARG A 1 83 ? -4.885 10.379 7.566 1.00 94.12 83 ARG A C 1
ATOM 647 O O . ARG A 1 83 ? -5.296 11.204 8.385 1.00 94.12 83 ARG A O 1
ATOM 654 N N . CYS A 1 84 ? -5.647 9.825 6.626 1.00 95.38 84 CYS A N 1
ATOM 655 C CA . CYS A 1 84 ? -7.031 10.211 6.347 1.00 95.38 84 CYS A CA 1
ATOM 656 C C . CYS A 1 84 ? -8.065 9.442 7.178 1.00 95.38 84 CYS A C 1
ATOM 658 O O . CYS A 1 84 ? -9.057 10.032 7.592 1.00 95.38 84 CYS A O 1
ATOM 660 N N . VAL A 1 85 ? -7.848 8.146 7.399 1.00 94.62 85 VAL A N 1
ATOM 661 C CA . VAL A 1 85 ? -8.795 7.242 8.070 1.00 94.62 85 VAL A CA 1
ATOM 662 C C . VAL A 1 85 ? -8.413 7.041 9.531 1.00 94.62 85 VAL A C 1
ATOM 664 O O . VAL A 1 85 ? -9.271 7.141 10.402 1.00 94.62 85 VAL A O 1
ATOM 667 N N . GLU A 1 86 ? -7.130 6.811 9.814 1.00 93.31 86 GLU A N 1
ATOM 668 C CA . GLU A 1 86 ? -6.652 6.588 11.189 1.00 93.31 86 GLU A CA 1
ATOM 669 C C . GLU A 1 86 ? -6.264 7.894 11.903 1.00 93.31 86 GLU A C 1
ATOM 671 O O . GLU A 1 86 ? -6.088 7.920 13.119 1.00 93.31 86 GLU A O 1
ATOM 676 N N . GLY A 1 87 ? -6.134 9.004 11.166 1.00 92.69 87 GLY A N 1
ATOM 677 C CA . GLY A 1 87 ? -5.801 10.320 11.718 1.00 92.69 87 GLY A CA 1
ATOM 678 C C . GLY A 1 87 ? -4.349 10.472 12.188 1.00 92.69 87 GLY A C 1
ATOM 679 O O . GLY A 1 87 ? -4.004 11.513 12.751 1.00 92.69 87 GLY A O 1
ATOM 680 N N . ARG A 1 88 ? -3.479 9.485 11.935 1.00 93.81 88 ARG A N 1
ATOM 681 C CA . ARG A 1 88 ? -2.069 9.487 12.350 1.00 93.81 88 ARG A CA 1
ATOM 682 C C . ARG A 1 88 ? -1.174 10.037 11.241 1.00 93.81 88 ARG A C 1
ATOM 684 O O . ARG A 1 88 ? -1.311 9.708 10.068 1.00 93.81 88 ARG A O 1
ATOM 691 N N . THR A 1 89 ? -0.239 10.907 11.601 1.00 93.19 89 THR A N 1
ATOM 692 C CA . THR A 1 89 ? 0.785 11.392 10.667 1.00 93.19 89 THR A CA 1
ATOM 693 C C . THR A 1 89 ? 1.936 10.395 10.576 1.00 93.19 89 THR A C 1
ATOM 695 O O . THR A 1 89 ? 2.421 10.001 11.641 1.00 93.19 89 THR A O 1
ATOM 698 N N . PRO A 1 90 ? 2.409 10.048 9.360 1.00 91.94 90 PRO A N 1
ATOM 699 C CA . PRO A 1 90 ? 3.592 9.218 9.204 1.00 91.94 90 PRO A CA 1
ATOM 700 C C . PRO A 1 90 ? 4.789 9.813 9.929 1.00 91.94 90 PRO A C 1
ATOM 702 O O . PRO A 1 90 ? 5.065 11.010 9.801 1.00 91.94 90 PRO A O 1
ATOM 705 N N . ASP A 1 91 ? 5.495 8.983 10.684 1.00 95.31 91 ASP A N 1
ATOM 706 C CA . ASP A 1 91 ? 6.748 9.387 11.295 1.00 95.31 91 ASP A CA 1
ATOM 707 C C . ASP A 1 91 ? 7.921 9.314 10.298 1.00 95.31 91 ASP A C 1
ATOM 709 O O . ASP A 1 91 ? 7.810 8.849 9.158 1.00 95.31 91 ASP A O 1
ATOM 713 N N . LYS A 1 92 ? 9.082 9.824 10.724 1.00 96.00 92 LYS A N 1
ATOM 714 C CA . LYS A 1 92 ? 10.284 9.872 9.878 1.00 96.00 92 LYS A CA 1
ATOM 715 C C . LYS A 1 92 ? 10.766 8.476 9.470 1.00 96.00 92 LYS A C 1
ATOM 717 O O . LYS A 1 92 ? 11.351 8.336 8.396 1.00 96.00 92 LYS A O 1
ATOM 722 N N . TRP A 1 93 ? 10.543 7.463 10.301 1.00 96.25 93 TRP A N 1
ATOM 723 C CA . TRP A 1 93 ? 10.962 6.092 10.032 1.00 96.25 93 TRP A CA 1
ATOM 724 C C . TRP A 1 93 ? 10.021 5.415 9.042 1.00 96.25 93 TRP A C 1
ATOM 726 O O . TRP A 1 93 ? 10.500 4.794 8.097 1.00 96.25 93 TRP A O 1
ATOM 736 N N . GLU A 1 94 ? 8.712 5.615 9.182 1.00 95.69 94 GLU A N 1
ATOM 737 C CA . GLU A 1 94 ? 7.694 5.172 8.226 1.00 95.69 94 GLU A CA 1
ATOM 738 C C . GLU A 1 94 ? 7.936 5.798 6.846 1.00 95.69 94 GLU A C 1
ATOM 740 O O . GLU A 1 94 ? 7.938 5.094 5.836 1.00 95.69 94 GLU A O 1
ATOM 745 N N . MET A 1 95 ? 8.251 7.098 6.790 1.00 96.81 95 MET A N 1
ATOM 746 C CA . MET A 1 95 ? 8.620 7.767 5.536 1.00 96.81 95 MET A CA 1
ATOM 747 C C . MET A 1 95 ? 9.915 7.219 4.924 1.00 96.81 95 MET A C 1
ATOM 749 O O . MET A 1 95 ? 9.986 7.005 3.713 1.00 96.81 95 MET A O 1
ATOM 753 N N . THR A 1 96 ? 10.944 6.984 5.742 1.00 97.50 96 THR A N 1
ATOM 754 C CA . THR A 1 96 ? 12.230 6.449 5.264 1.00 97.50 96 THR A CA 1
ATOM 755 C C . THR A 1 96 ? 12.070 5.019 4.749 1.00 97.50 96 THR A C 1
ATOM 757 O O . THR A 1 96 ? 12.566 4.690 3.673 1.00 97.50 96 THR A O 1
ATOM 760 N N . GLY A 1 97 ? 11.329 4.180 5.476 1.00 97.31 97 GLY A N 1
ATOM 761 C CA . GLY A 1 97 ? 11.005 2.819 5.060 1.00 97.31 97 GLY A CA 1
ATOM 762 C C . GLY A 1 97 ? 10.215 2.798 3.755 1.00 97.31 97 GLY A C 1
ATOM 763 O O . GLY A 1 97 ? 10.578 2.069 2.833 1.00 97.31 97 GLY A O 1
ATOM 764 N N . ALA A 1 98 ? 9.204 3.662 3.625 1.00 96.56 98 ALA A N 1
ATOM 765 C CA . ALA A 1 98 ? 8.440 3.792 2.391 1.00 96.56 98 ALA A CA 1
ATOM 766 C C . ALA A 1 98 ? 9.330 4.164 1.199 1.00 96.56 98 ALA A C 1
ATOM 768 O O . ALA A 1 98 ? 9.215 3.547 0.141 1.00 96.56 98 ALA A O 1
ATOM 769 N N . LEU A 1 99 ? 10.264 5.106 1.371 1.00 97.00 99 LEU A N 1
ATOM 770 C CA . LEU A 1 99 ? 11.217 5.464 0.320 1.00 97.00 99 LEU A CA 1
ATOM 771 C C . LEU A 1 99 ? 12.073 4.263 -0.106 1.00 97.00 99 LEU A C 1
ATOM 773 O O . LEU A 1 99 ? 12.217 4.012 -1.300 1.00 97.00 99 LEU A O 1
ATOM 777 N N . ILE A 1 100 ? 12.600 3.493 0.848 1.00 97.69 100 ILE A N 1
ATOM 778 C CA . ILE A 1 100 ? 13.403 2.295 0.558 1.00 97.69 100 ILE A CA 1
ATOM 779 C C . ILE A 1 100 ? 12.582 1.268 -0.229 1.00 97.69 100 ILE A C 1
ATOM 781 O O . ILE A 1 100 ? 13.051 0.743 -1.239 1.00 97.69 100 ILE A O 1
ATOM 785 N N . CYS A 1 101 ? 11.344 1.003 0.188 1.00 96.38 101 CYS A N 1
ATOM 786 C CA . CYS A 1 101 ? 10.477 0.060 -0.509 1.00 96.38 101 CYS A CA 1
ATOM 787 C C . CYS A 1 101 ? 10.112 0.532 -1.923 1.00 96.38 101 CYS A C 1
ATOM 789 O O . CYS A 1 101 ? 10.108 -0.277 -2.849 1.00 96.38 101 CYS A O 1
ATOM 791 N N . LEU A 1 102 ? 9.854 1.830 -2.112 1.00 95.44 102 LEU A N 1
ATO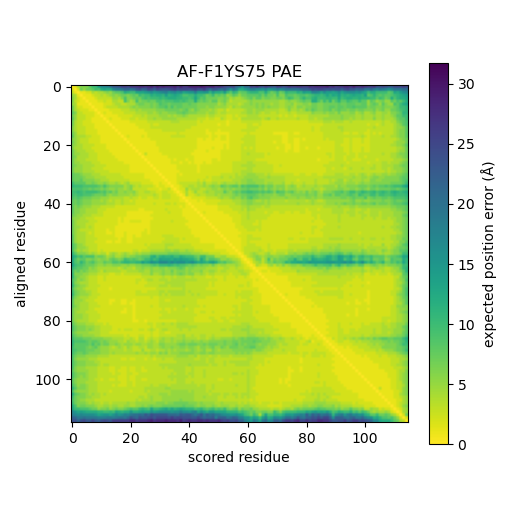M 792 C CA . LEU A 1 102 ? 9.589 2.411 -3.431 1.00 95.44 102 LEU A CA 1
ATOM 793 C C . LEU A 1 102 ? 10.806 2.303 -4.355 1.00 95.44 102 LEU A C 1
ATOM 795 O O . LEU A 1 102 ? 10.652 1.970 -5.529 1.00 95.44 102 LEU A O 1
ATOM 799 N N . LEU A 1 103 ? 12.015 2.518 -3.830 1.00 96.06 103 LEU A N 1
ATOM 800 C CA . LEU A 1 103 ? 13.250 2.294 -4.583 1.00 96.06 103 LEU A CA 1
ATOM 801 C C . LEU A 1 103 ? 13.404 0.817 -4.967 1.00 96.06 103 LEU A C 1
ATOM 803 O O . LEU A 1 103 ? 13.704 0.522 -6.121 1.00 96.06 103 LEU A O 1
ATOM 807 N N . GLY A 1 104 ? 13.130 -0.112 -4.046 1.00 94.25 104 GLY A N 1
ATOM 808 C CA . GLY A 1 104 ? 13.136 -1.551 -4.325 1.00 94.25 104 GLY A CA 1
ATOM 809 C C . GLY A 1 104 ? 12.133 -1.957 -5.412 1.00 94.25 104 GLY A C 1
ATOM 810 O O . GLY A 1 104 ? 12.486 -2.690 -6.336 1.00 94.25 104 GLY A O 1
ATOM 811 N N . ALA A 1 105 ? 10.908 -1.424 -5.364 1.00 92.31 105 ALA A N 1
ATOM 812 C CA . ALA A 1 105 ? 9.912 -1.618 -6.419 1.00 92.31 105 ALA A CA 1
ATOM 813 C C . ALA A 1 105 ? 10.399 -1.051 -7.764 1.00 92.31 105 ALA A C 1
ATOM 815 O O . ALA A 1 105 ? 10.279 -1.710 -8.797 1.00 92.31 105 ALA A O 1
ATOM 816 N N . GLY A 1 106 ? 11.020 0.132 -7.745 1.00 91.25 106 GLY A N 1
ATOM 817 C CA . GLY A 1 106 ? 11.651 0.739 -8.915 1.00 91.25 106 GLY A CA 1
ATOM 818 C C . GLY A 1 106 ? 12.729 -0.151 -9.532 1.00 91.25 106 GLY A C 1
ATOM 819 O O . GLY A 1 106 ? 12.741 -0.331 -10.747 1.00 91.25 106 GLY A O 1
ATOM 820 N N . VAL A 1 107 ? 13.576 -0.780 -8.712 1.00 93.19 107 VAL A N 1
ATOM 821 C CA . VAL A 1 107 ? 14.583 -1.743 -9.185 1.00 93.19 107 VAL A CA 1
ATOM 822 C C . VAL A 1 107 ? 13.921 -2.917 -9.908 1.00 93.19 107 VAL A C 1
ATOM 824 O O . VAL A 1 107 ? 14.326 -3.237 -11.020 1.00 93.19 107 VAL A O 1
ATOM 827 N N . ILE A 1 108 ? 12.871 -3.525 -9.347 1.00 89.81 108 ILE A N 1
ATOM 828 C CA . ILE A 1 108 ? 12.179 -4.666 -9.981 1.00 89.81 108 ILE A CA 1
ATOM 829 C C . ILE A 1 108 ? 11.558 -4.274 -11.333 1.00 89.81 108 ILE A C 1
ATOM 831 O O . ILE A 1 108 ? 11.562 -5.057 -12.289 1.00 89.81 108 ILE A O 1
ATOM 835 N N . LEU A 1 109 ? 11.018 -3.058 -11.426 1.00 85.38 109 LEU A N 1
ATOM 836 C CA . LEU A 1 109 ? 10.350 -2.576 -12.633 1.00 85.38 109 LEU A CA 1
ATOM 837 C C . LEU A 1 109 ? 11.329 -2.161 -13.735 1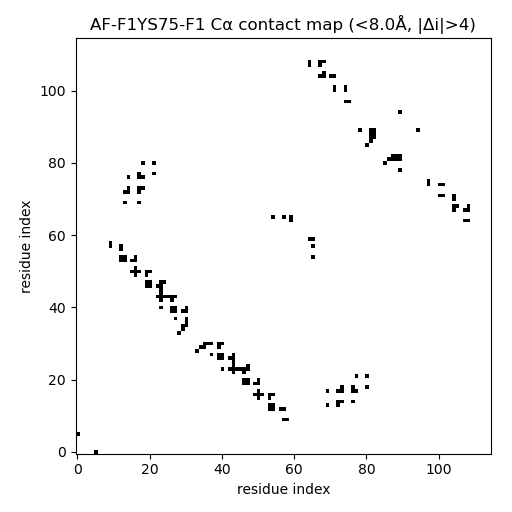.00 85.38 109 LEU A C 1
ATOM 839 O O . LEU A 1 109 ? 11.071 -2.453 -14.905 1.00 85.38 109 LEU A O 1
ATOM 843 N N . LEU A 1 110 ? 12.428 -1.502 -13.359 1.00 86.81 110 LEU A N 1
ATOM 844 C CA . LEU A 1 110 ? 13.369 -0.847 -14.272 1.00 86.81 110 LEU A CA 1
ATOM 845 C C . LEU A 1 110 ? 14.634 -1.666 -14.557 1.00 86.81 110 LEU A C 1
ATOM 847 O O . LEU A 1 110 ? 15.387 -1.294 -15.455 1.00 86.81 110 LEU A O 1
ATOM 851 N N . ALA A 1 111 ? 14.889 -2.752 -13.819 1.00 87.06 111 ALA A N 1
ATOM 852 C CA . ALA A 1 111 ? 16.065 -3.589 -14.036 1.00 87.06 111 ALA A CA 1
ATOM 853 C C . ALA A 1 111 ? 16.162 -4.050 -15.508 1.00 87.06 111 ALA A C 1
ATOM 855 O O . ALA A 1 111 ? 15.182 -4.591 -16.043 1.00 87.06 111 ALA A O 1
ATOM 856 N N . PRO A 1 112 ? 17.328 -3.863 -16.164 1.00 78.38 112 PRO A N 1
ATOM 857 C CA . PRO A 1 112 ? 17.557 -4.332 -17.522 1.00 78.38 112 PRO A CA 1
ATOM 858 C C . PRO A 1 112 ? 17.359 -5.839 -17.605 1.00 78.38 112 PRO A C 1
ATOM 860 O O . PRO A 1 112 ? 17.892 -6.603 -16.799 1.00 78.38 112 PRO A O 1
ATOM 863 N N . ARG A 1 113 ? 16.603 -6.270 -18.608 1.00 75.81 113 ARG A N 1
ATOM 864 C CA . ARG A 1 113 ? 16.429 -7.684 -18.918 1.00 75.81 113 ARG A CA 1
ATOM 865 C C . ARG A 1 113 ? 17.447 -8.027 -19.991 1.00 75.81 113 ARG A C 1
ATOM 867 O O . ARG A 1 113 ? 17.225 -7.726 -21.159 1.00 75.81 113 ARG A O 1
ATOM 874 N N . HIS A 1 114 ? 18.572 -8.606 -19.590 1.00 58.66 114 HIS A N 1
ATOM 875 C CA . HIS A 1 114 ? 19.349 -9.391 -20.539 1.00 58.66 114 HIS A CA 1
ATOM 876 C C . HIS A 1 114 ? 18.570 -10.690 -20.760 1.00 58.66 114 HIS A C 1
ATOM 878 O O . HIS A 1 114 ? 18.348 -11.440 -19.808 1.00 58.66 114 HIS A O 1
ATOM 884 N N . GLY A 1 115 ? 18.062 -10.864 -21.981 1.00 51.94 115 GLY A N 1
ATOM 885 C CA . GLY A 1 115 ? 17.753 -12.188 -22.515 1.00 51.94 115 GLY A CA 1
ATOM 886 C C . GLY A 1 115 ? 19.042 -12.915 -22.859 1.00 51.94 115 GLY A C 1
ATOM 887 O O . GLY A 1 115 ? 20.019 -12.212 -23.213 1.00 51.94 115 GLY A O 1
#

Sequence (115 aa):
MNALVFLLRSFGIYLLAGFAEIAGCFAVWLWIKEGRSGWLTVPGLISLCIFAFLLTRIDEESASRAYAAYGGVYITASLIWMRCVEGRTPDKWEMTGALICLLGAGVILLAPRHG

InterPro domains:
  IPR003844 Uncharacterised protein family UPF0060 [MF_00010] (8-113)
  IPR003844 Uncharacterised protein family UPF0060 [NF002586] (7-113)
  IPR003844 Uncharacterised protein family UPF0060 [PF02694] (8-113)
  IPR003844 Uncharacterised protein family UPF0060 [PTHR36116] (7-114)
  IPR037185 Multidrug transporter EmrE superfamily [SSF103481] (14-113)